Protein AF-A0A7X4J8G8-F1 (afdb_monomer_lite)

Structure (mmCIF, N/CA/C/O backbone):
data_AF-A0A7X4J8G8-F1
#
_entry.id   AF-A0A7X4J8G8-F1
#
loop_
_atom_site.group_PDB
_atom_site.id
_atom_site.type_symbol
_atom_site.label_atom_id
_atom_site.label_alt_id
_atom_site.label_comp_id
_atom_site.label_asym_id
_atom_site.label_entity_id
_atom_site.label_seq_id
_atom_site.pdbx_PDB_ins_code
_atom_site.Cartn_x
_atom_site.Cartn_y
_atom_site.Cartn_z
_atom_site.occupancy
_atom_site.B_iso_or_equiv
_atom_site.auth_seq_id
_atom_site.auth_comp_id
_atom_site.auth_asym_id
_atom_site.auth_atom_id
_atom_site.pdbx_PDB_model_num
ATOM 1 N N . MET A 1 1 ? -26.221 5.400 8.990 1.00 35.56 1 MET A N 1
ATOM 2 C CA . MET A 1 1 ? -25.720 4.345 8.088 1.00 35.56 1 MET A CA 1
ATOM 3 C C . MET A 1 1 ? -24.348 4.823 7.654 1.00 35.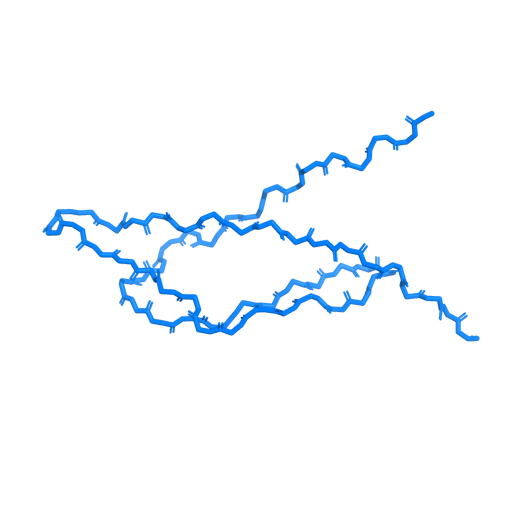56 1 MET A C 1
ATOM 5 O O . MET A 1 1 ? -24.263 5.707 6.815 1.00 35.56 1 MET A O 1
ATOM 9 N N . GLU A 1 2 ? -23.308 4.433 8.390 1.00 40.53 2 GLU A N 1
ATOM 10 C CA . GLU A 1 2 ? -21.961 4.978 8.188 1.00 40.53 2 GLU A CA 1
ATOM 11 C C . GLU A 1 2 ? -21.366 4.340 6.932 1.00 40.53 2 GLU A C 1
ATOM 13 O O . GLU A 1 2 ? -21.076 3.146 6.901 1.00 40.53 2 GLU A O 1
ATOM 18 N N . SER A 1 3 ? -21.286 5.125 5.858 1.00 41.34 3 SER A N 1
ATOM 19 C CA . SER A 1 3 ? -20.626 4.718 4.625 1.00 41.34 3 SER A CA 1
ATOM 20 C C . SER A 1 3 ? -19.125 4.795 4.866 1.00 41.34 3 SER A C 1
ATOM 22 O O . SER A 1 3 ? -18.565 5.889 4.931 1.00 41.34 3 SER A O 1
ATOM 24 N N . HIS A 1 4 ? -18.467 3.647 5.021 1.00 48.78 4 HIS A N 1
ATOM 25 C CA . HIS A 1 4 ? -17.015 3.566 4.890 1.00 48.78 4 HIS A CA 1
ATOM 26 C C . HIS A 1 4 ? -16.686 3.754 3.408 1.00 48.78 4 HIS A C 1
ATOM 28 O O . HIS A 1 4 ? -16.536 2.779 2.680 1.00 48.78 4 HIS A O 1
ATOM 34 N N . GLY A 1 5 ? -16.693 5.014 2.963 1.00 46.31 5 GLY A N 1
ATOM 35 C CA . GLY A 1 5 ? -16.332 5.383 1.602 1.00 46.31 5 GLY A CA 1
ATOM 36 C C . GLY A 1 5 ? -14.949 4.839 1.278 1.00 46.31 5 GLY A C 1
ATOM 37 O O . GLY A 1 5 ? -14.019 4.981 2.075 1.00 46.31 5 GLY A O 1
ATOM 38 N N . ASP A 1 6 ? -14.857 4.181 0.133 1.00 49.81 6 ASP A N 1
ATOM 39 C CA . ASP A 1 6 ? -13.627 3.910 -0.595 1.00 49.81 6 ASP A CA 1
ATOM 40 C C . ASP A 1 6 ? -12.701 5.138 -0.533 1.00 49.81 6 ASP A C 1
ATOM 42 O O . ASP A 1 6 ? -12.941 6.175 -1.145 1.00 49.81 6 ASP A O 1
ATOM 46 N N . GLN A 1 7 ? -11.659 5.057 0.298 1.00 51.72 7 GLN A N 1
ATOM 47 C CA . GLN A 1 7 ? -10.619 6.079 0.352 1.00 51.72 7 GLN A CA 1
ATOM 48 C C . GLN A 1 7 ? -9.514 5.687 -0.621 1.00 51.72 7 GLN A C 1
ATOM 50 O O . GLN A 1 7 ? -8.805 4.706 -0.396 1.00 51.72 7 GLN A O 1
ATOM 55 N N . PHE A 1 8 ? -9.363 6.474 -1.683 1.00 53.94 8 PHE A N 1
ATOM 56 C CA . PHE A 1 8 ? -8.252 6.370 -2.621 1.00 53.94 8 PHE A CA 1
ATOM 57 C C . PHE A 1 8 ? -7.084 7.220 -2.110 1.00 53.94 8 PHE A C 1
ATOM 59 O O . PHE A 1 8 ? -7.217 8.432 -1.933 1.00 53.94 8 PHE A O 1
ATOM 66 N N . LEU A 1 9 ? -5.941 6.585 -1.849 1.00 57.22 9 LEU A N 1
ATOM 67 C CA . LEU A 1 9 ? -4.686 7.264 -1.524 1.00 57.22 9 LEU A CA 1
ATOM 68 C C . LEU A 1 9 ? -3.764 7.209 -2.745 1.00 57.22 9 LEU A C 1
ATOM 70 O O . LEU A 1 9 ? -3.605 6.150 -3.345 1.00 57.22 9 LEU A O 1
ATOM 74 N N . TYR A 1 10 ? -3.152 8.341 -3.099 1.00 58.91 10 TYR A N 1
ATOM 75 C CA . TYR A 1 10 ? -2.306 8.471 -4.288 1.00 58.91 10 TYR A CA 1
ATOM 76 C C . TYR A 1 10 ? -0.827 8.628 -3.901 1.00 58.91 10 TYR A C 1
ATOM 78 O O . TYR A 1 10 ? -0.457 9.605 -3.248 1.00 58.91 10 TYR A O 1
ATOM 86 N N . GLY A 1 11 ? 0.019 7.694 -4.344 1.00 60.34 11 GLY A N 1
ATOM 87 C CA . GLY A 1 11 ? 1.486 7.758 -4.284 1.00 60.34 11 GLY A CA 1
ATOM 88 C C . GLY A 1 11 ? 2.075 8.327 -5.579 1.00 60.34 11 GLY A C 1
ATOM 89 O O . GLY A 1 11 ? 2.710 7.624 -6.353 1.00 60.34 11 GLY A O 1
ATOM 90 N N . GLY A 1 12 ? 1.798 9.594 -5.892 1.00 57.16 12 GLY A N 1
ATOM 91 C CA . GLY A 1 12 ? 2.225 10.187 -7.165 1.00 57.16 12 GLY A CA 1
ATOM 92 C C . GLY A 1 12 ? 3.749 10.333 -7.284 1.00 57.16 12 GLY A C 1
ATOM 93 O O . GLY A 1 12 ? 4.371 10.991 -6.451 1.00 57.16 12 GLY A O 1
ATOM 94 N N . GLY A 1 13 ? 4.337 9.793 -8.359 1.00 57.38 13 GLY A N 1
ATOM 95 C CA . GLY A 1 13 ? 5.748 9.997 -8.729 1.00 57.38 13 GLY A CA 1
ATOM 96 C C . GLY A 1 13 ? 6.644 8.759 -8.632 1.00 57.38 13 GLY A C 1
ATOM 97 O O . GLY A 1 13 ? 7.855 8.871 -8.840 1.00 57.38 13 GLY A O 1
ATOM 98 N N . GLU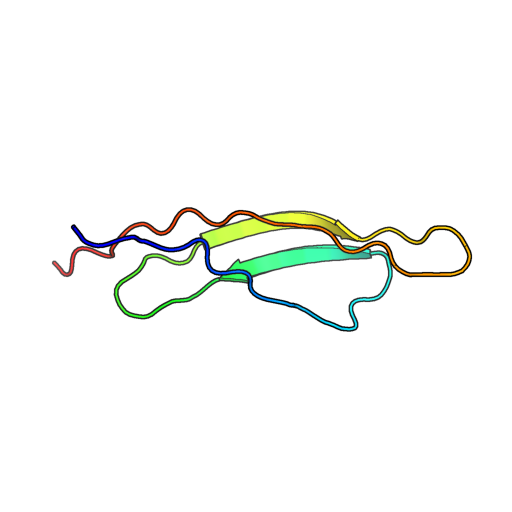 A 1 14 ? 6.075 7.596 -8.327 1.00 61.00 14 GLU A N 1
ATOM 99 C CA .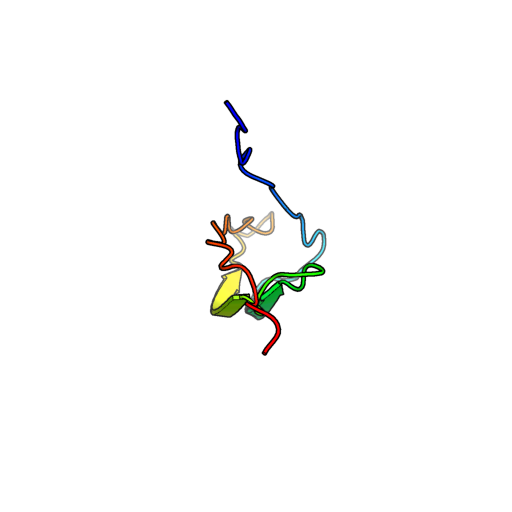 GLU A 1 14 ? 6.810 6.335 -8.295 1.00 61.00 14 GLU A CA 1
ATOM 100 C C . GLU A 1 14 ? 7.277 5.967 -9.712 1.00 61.00 14 GLU A C 1
ATOM 102 O O . GLU A 1 14 ? 6.543 6.070 -10.695 1.00 61.00 14 GLU A O 1
ATOM 107 N N . ARG A 1 15 ? 8.567 5.646 -9.836 1.00 70.75 15 ARG A N 1
ATOM 108 C CA . ARG A 1 15 ? 9.165 5.179 -11.093 1.00 70.75 15 ARG A CA 1
ATOM 109 C C . ARG A 1 15 ? 8.659 3.760 -11.369 1.00 70.75 15 ARG A C 1
ATOM 111 O O . ARG A 1 15 ? 8.171 3.112 -10.452 1.00 70.75 15 ARG A O 1
ATOM 118 N N . PRO A 1 16 ? 8.795 3.232 -12.592 1.00 78.50 16 PRO A N 1
ATOM 119 C CA . PRO A 1 16 ? 8.559 1.812 -12.780 1.00 78.50 16 PRO A CA 1
ATOM 120 C C . PRO A 1 16 ? 9.476 1.003 -11.854 1.00 78.50 16 PRO A C 1
ATOM 122 O O . PRO A 1 16 ? 10.664 1.318 -11.712 1.00 78.50 16 PRO A O 1
ATOM 125 N N . GLY A 1 17 ? 8.915 -0.008 -11.202 1.00 82.75 17 GLY A N 1
ATOM 126 C CA . GLY A 1 17 ? 9.594 -0.766 -10.161 1.00 82.75 17 GLY A CA 1
ATOM 127 C C . GLY A 1 17 ? 8.635 -1.583 -9.304 1.00 82.75 17 GLY A C 1
ATOM 128 O O . GLY A 1 17 ? 7.422 -1.556 -9.495 1.00 82.75 17 GLY A O 1
ATOM 129 N N . THR A 1 18 ? 9.205 -2.314 -8.354 1.00 86.50 18 THR A N 1
ATOM 130 C CA . THR A 1 18 ? 8.457 -3.118 -7.387 1.00 86.50 18 THR A CA 1
ATOM 131 C C . THR A 1 18 ? 8.488 -2.432 -6.026 1.00 86.50 18 THR A C 1
ATOM 133 O O . THR A 1 18 ? 9.560 -2.049 -5.554 1.00 86.50 18 THR A O 1
ATOM 136 N N . TYR A 1 19 ? 7.319 -2.293 -5.407 1.00 85.38 19 TYR A N 1
ATOM 137 C CA . TYR A 1 19 ? 7.107 -1.510 -4.196 1.00 85.38 19 TYR A CA 1
ATOM 138 C C . TYR A 1 19 ? 6.385 -2.311 -3.115 1.00 8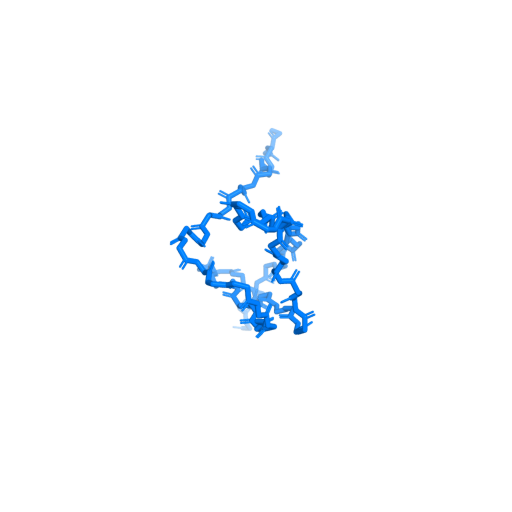5.38 19 TYR A C 1
ATOM 140 O O . TYR A 1 19 ? 5.465 -3.079 -3.396 1.00 85.38 19 TYR A O 1
ATOM 148 N N . ASP A 1 20 ? 6.762 -2.061 -1.865 1.00 90.75 20 ASP A N 1
ATOM 149 C CA . ASP A 1 20 ? 6.005 -2.503 -0.698 1.00 90.75 20 ASP A CA 1
ATOM 150 C C . ASP A 1 20 ? 5.208 -1.312 -0.161 1.00 90.75 20 ASP A C 1
ATOM 152 O O . ASP A 1 20 ? 5.769 -0.258 0.148 1.00 90.75 20 ASP A O 1
ATOM 156 N N . VAL A 1 21 ? 3.890 -1.471 -0.053 1.00 89.50 21 VAL A N 1
ATOM 157 C CA . VAL A 1 21 ? 2.969 -0.401 0.341 1.00 89.50 21 VAL A CA 1
ATOM 158 C C . VAL A 1 21 ? 2.431 -0.677 1.738 1.00 89.50 21 VAL A C 1
ATOM 160 O O . VAL A 1 21 ? 1.876 -1.742 2.017 1.00 89.50 21 VAL A O 1
ATOM 163 N N . GLU A 1 22 ? 2.550 0.314 2.622 1.00 91.69 22 GLU A N 1
ATOM 164 C CA . GLU A 1 22 ? 1.975 0.286 3.964 1.00 91.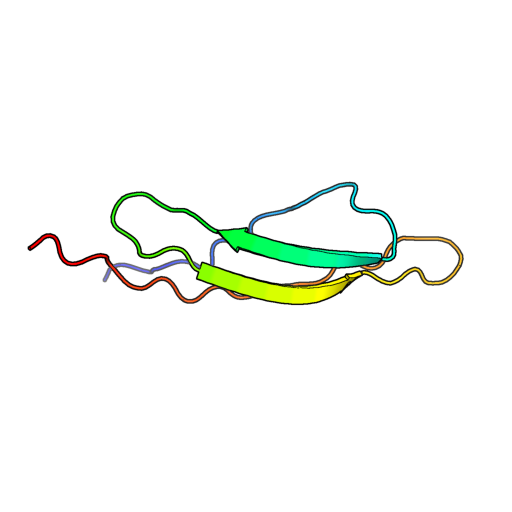69 22 GLU A CA 1
ATOM 165 C C . GLU A 1 22 ? 1.026 1.468 4.173 1.00 91.69 22 GLU A C 1
ATOM 167 O O . GLU A 1 22 ? 1.400 2.629 4.015 1.00 91.69 22 GLU A O 1
ATOM 172 N N . LEU A 1 23 ? -0.197 1.168 4.609 1.00 90.12 23 LEU A N 1
ATOM 173 C CA . LEU A 1 23 ? -1.205 2.154 4.969 1.00 90.12 23 LEU A CA 1
ATOM 174 C C . LEU A 1 23 ? -1.435 2.126 6.481 1.00 90.12 23 LEU A C 1
ATOM 176 O O . LEU A 1 23 ? -1.772 1.091 7.066 1.00 90.12 23 LEU A O 1
ATOM 180 N N . ARG A 1 24 ? -1.260 3.290 7.115 1.00 90.44 24 ARG A N 1
ATOM 181 C CA . ARG A 1 24 ? -1.500 3.510 8.546 1.00 90.44 24 ARG A CA 1
ATOM 182 C C . ARG A 1 24 ? -2.630 4.511 8.733 1.00 90.44 24 ARG A C 1
ATOM 184 O O . ARG A 1 24 ? -2.602 5.591 8.154 1.00 90.44 24 ARG A O 1
ATOM 191 N N . ALA A 1 25 ? -3.584 4.161 9.585 1.00 88.81 25 ALA A N 1
ATOM 192 C CA . ALA A 1 25 ? -4.658 5.046 10.008 1.00 88.81 25 ALA A CA 1
ATOM 193 C C . ALA A 1 25 ? -4.879 4.885 11.515 1.00 88.81 25 ALA A C 1
ATOM 195 O O . ALA A 1 25 ? -4.806 3.770 12.038 1.00 88.81 25 ALA A O 1
ATOM 196 N N . ASP A 1 26 ? -5.138 5.992 12.210 1.00 90.56 26 ASP A N 1
ATOM 197 C CA . ASP A 1 26 ? -5.374 5.978 13.654 1.00 90.56 26 ASP A CA 1
ATOM 198 C C . ASP A 1 26 ? -6.593 5.114 14.012 1.00 90.56 26 ASP A C 1
ATOM 200 O O . ASP A 1 26 ? -7.624 5.154 13.339 1.00 90.56 26 ASP A O 1
ATOM 204 N N . GLY A 1 27 ? -6.460 4.280 15.045 1.00 90.75 27 GLY A N 1
ATOM 205 C CA . GLY A 1 27 ? -7.502 3.329 15.440 1.00 90.75 27 GLY A CA 1
ATOM 206 C C . GLY A 1 27 ? -7.674 2.120 14.506 1.00 90.75 27 GLY A C 1
ATOM 207 O O . GLY A 1 27 ? -8.562 1.297 14.745 1.00 90.75 27 GLY A O 1
ATOM 208 N N . TYR A 1 28 ? -6.827 1.952 13.485 1.00 92.62 28 TYR A N 1
ATOM 209 C CA . TYR A 1 28 ? -6.821 0.792 12.587 1.00 92.62 28 TYR A CA 1
ATOM 210 C C . TYR A 1 28 ? -5.483 0.053 12.631 1.00 92.62 28 TYR A C 1
ATOM 212 O O . TYR A 1 28 ? -4.429 0.625 12.903 1.00 92.62 28 TYR A O 1
ATOM 220 N N . ARG A 1 29 ? -5.521 -1.254 12.359 1.00 91.88 29 ARG A N 1
ATOM 221 C CA . ARG A 1 29 ? -4.301 -2.040 12.159 1.00 91.88 29 ARG A CA 1
ATOM 222 C C . ARG A 1 29 ? -3.635 -1.623 10.841 1.00 91.88 29 ARG A C 1
ATOM 224 O O . ARG A 1 29 ? -4.366 -1.396 9.874 1.00 91.88 29 ARG A O 1
ATOM 231 N N . PRO A 1 30 ? -2.290 -1.565 10.781 1.00 92.06 30 PRO A N 1
ATOM 232 C CA . PRO A 1 30 ? -1.582 -1.323 9.531 1.00 92.06 30 PRO A CA 1
ATOM 233 C C . PRO A 1 30 ? -2.007 -2.333 8.466 1.00 92.06 30 PRO A C 1
ATOM 235 O O . PRO A 1 30 ? -2.076 -3.535 8.736 1.00 92.06 30 PRO A O 1
ATOM 238 N N . TRP A 1 31 ? -2.286 -1.837 7.267 1.00 93.25 31 TRP A N 1
ATOM 239 C CA . TRP A 1 31 ? -2.509 -2.662 6.088 1.00 93.25 31 TRP A CA 1
ATOM 240 C C . TRP A 1 31 ? -1.233 -2.662 5.248 1.00 93.25 31 TRP A C 1
ATOM 242 O O . TRP A 1 31 ? -0.623 -1.609 5.066 1.00 93.25 31 TRP A O 1
ATOM 252 N N . ARG A 1 32 ? -0.807 -3.838 4.782 1.00 93.19 32 ARG A N 1
ATOM 253 C CA . ARG A 1 32 ? 0.419 -4.017 4.000 1.00 93.19 32 ARG A CA 1
ATOM 254 C C . ARG A 1 32 ? 0.151 -4.886 2.785 1.00 93.19 32 ARG A C 1
ATOM 256 O O . ARG A 1 32 ? -0.555 -5.889 2.896 1.00 93.19 32 ARG A O 1
ATOM 263 N N . VAL A 1 33 ? 0.762 -4.513 1.671 1.00 92.19 33 VAL A N 1
ATOM 264 C CA . VAL A 1 33 ? 0.903 -5.342 0.476 1.00 92.19 33 VAL A CA 1
ATOM 265 C C . VAL A 1 33 ? 2.345 -5.231 -0.005 1.00 92.19 33 VAL A C 1
ATOM 267 O O . VAL A 1 33 ? 2.926 -4.149 0.011 1.00 92.19 33 VAL A O 1
ATOM 270 N N . GLU A 1 34 ? 2.924 -6.361 -0.379 1.00 92.69 34 GLU A N 1
ATOM 271 C CA . GLU A 1 34 ? 4.303 -6.458 -0.854 1.00 92.69 34 GLU A CA 1
ATOM 272 C C . GLU A 1 34 ? 4.297 -6.785 -2.344 1.00 92.69 34 GLU A C 1
ATOM 274 O O . GLU A 1 34 ? 3.351 -7.405 -2.843 1.00 92.69 34 GLU A O 1
ATOM 279 N N . GLY A 1 35 ? 5.354 -6.392 -3.049 1.00 89.31 35 GLY A N 1
ATOM 280 C CA . GLY A 1 35 ? 5.531 -6.781 -4.448 1.00 89.31 35 GLY A CA 1
ATOM 281 C C . GLY A 1 35 ? 4.581 -6.092 -5.434 1.00 89.31 35 GLY A C 1
ATOM 282 O O . GLY A 1 35 ? 4.215 -6.687 -6.443 1.00 89.31 35 GLY A O 1
ATOM 283 N N . VAL A 1 36 ? 4.161 -4.857 -5.158 1.00 88.25 36 VAL A N 1
ATOM 284 C CA . VAL A 1 36 ? 3.336 -4.063 -6.077 1.00 88.25 36 VAL A CA 1
ATOM 285 C C . VAL A 1 36 ? 4.191 -3.613 -7.258 1.00 88.25 36 VAL A C 1
ATOM 287 O O . VAL A 1 36 ? 5.128 -2.837 -7.092 1.00 88.25 36 VAL A O 1
ATOM 290 N N . GLU A 1 37 ? 3.879 -4.101 -8.455 1.00 85.62 37 GLU A N 1
ATOM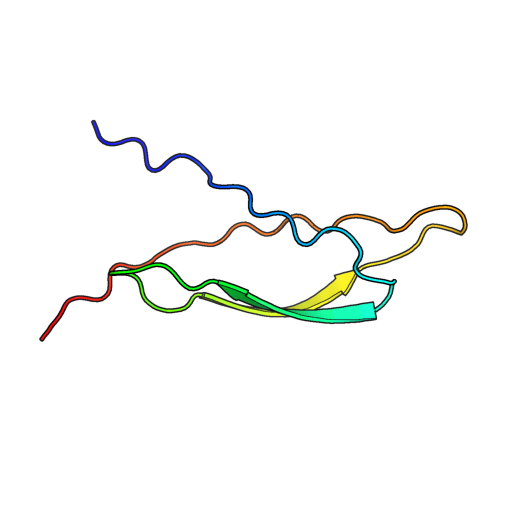 291 C CA . GLU A 1 37 ? 4.616 -3.775 -9.677 1.00 85.62 37 GLU A CA 1
ATOM 292 C C . GLU A 1 37 ? 4.004 -2.556 -10.373 1.00 85.62 37 GLU A C 1
ATOM 294 O O . GLU A 1 37 ? 2.924 -2.640 -10.953 1.00 85.62 37 GLU A O 1
ATOM 299 N N . ALA A 1 38 ? 4.708 -1.424 -10.343 1.00 83.06 38 ALA A N 1
ATOM 300 C CA . ALA A 1 38 ? 4.391 -0.263 -11.164 1.00 83.06 38 ALA A CA 1
ATOM 301 C C . ALA A 1 38 ? 5.124 -0.380 -12.509 1.00 83.06 38 ALA A C 1
ATOM 303 O O . ALA A 1 38 ? 6.357 -0.412 -12.560 1.00 83.06 38 ALA A O 1
ATOM 304 N N . GLY A 1 39 ? 4.363 -0.473 -13.600 1.00 76.75 39 GLY A N 1
ATOM 305 C CA . GLY A 1 39 ? 4.878 -0.603 -14.964 1.00 76.75 39 GLY A CA 1
ATOM 306 C C . GLY A 1 39 ? 5.156 0.738 -15.651 1.00 76.75 39 GLY A C 1
ATOM 307 O O . GLY A 1 39 ? 4.842 1.814 -15.136 1.00 76.75 39 GLY A O 1
ATOM 308 N N . HIS A 1 40 ? 5.743 0.678 -16.849 1.00 74.12 40 HIS A N 1
ATOM 309 C CA . HIS A 1 40 ? 5.720 1.798 -17.788 1.00 74.12 40 HIS A CA 1
ATOM 310 C C . HIS A 1 40 ? 5.491 1.292 -19.218 1.00 74.12 40 HIS A C 1
ATOM 312 O O . HIS A 1 40 ? 6.189 0.389 -19.677 1.00 74.12 40 HIS A O 1
ATOM 318 N N . ASP A 1 41 ? 4.583 1.930 -19.956 1.00 67.69 41 ASP A N 1
ATOM 319 C CA . ASP A 1 41 ? 4.284 1.586 -21.357 1.00 67.69 41 ASP A CA 1
ATOM 320 C C . ASP A 1 41 ? 5.099 2.459 -22.329 1.00 67.69 41 ASP A C 1
ATOM 322 O O . ASP A 1 41 ? 4.579 3.173 -23.181 1.00 67.69 41 ASP A O 1
ATOM 326 N N . GLY A 1 42 ? 6.419 2.528 -22.132 1.00 59.59 42 GLY A N 1
ATOM 327 C CA . GLY A 1 42 ? 7.342 3.260 -23.019 1.00 59.59 42 GLY A CA 1
ATOM 328 C C . GLY A 1 42 ? 7.260 4.803 -23.011 1.00 59.59 42 GLY A C 1
ATOM 329 O O . GLY A 1 42 ? 8.282 5.448 -23.230 1.00 59.59 42 GLY A O 1
ATOM 330 N N . CYS A 1 43 ? 6.109 5.410 -22.701 1.00 67.81 43 CYS A N 1
ATOM 331 C CA . CYS A 1 43 ? 5.921 6.867 -22.618 1.00 67.81 43 CYS A CA 1
ATOM 332 C C . CYS A 1 43 ? 5.425 7.363 -21.250 1.00 67.81 43 CYS A C 1
ATOM 334 O O . CYS A 1 43 ? 5.676 8.517 -20.908 1.00 67.81 43 CYS A O 1
ATOM 336 N N . HIS A 1 44 ? 4.754 6.522 -20.460 1.00 72.31 44 HIS A N 1
ATOM 337 C CA . HIS A 1 44 ? 4.156 6.917 -19.182 1.00 72.31 44 HIS A CA 1
ATOM 338 C C . HIS A 1 44 ? 4.289 5.800 -18.147 1.00 72.31 44 HIS A C 1
ATOM 340 O O . HIS A 1 44 ? 4.334 4.626 -18.510 1.00 72.31 44 HIS A O 1
ATOM 346 N N . VAL A 1 45 ? 4.349 6.178 -16.868 1.00 69.75 45 VAL A N 1
ATOM 347 C CA . VAL A 1 45 ? 4.176 5.235 -15.757 1.00 69.75 45 VAL A CA 1
ATOM 348 C C . VAL A 1 45 ? 2.710 4.827 -15.692 1.00 69.75 45 VAL A C 1
ATOM 350 O O . VAL A 1 45 ? 1.824 5.680 -15.781 1.00 69.75 45 VAL A O 1
ATOM 353 N N . GLU A 1 46 ? 2.469 3.533 -15.531 1.00 76.75 46 GLU A N 1
ATOM 354 C CA . GLU A 1 46 ? 1.137 2.985 -15.313 1.00 76.75 46 GLU A CA 1
ATOM 355 C C . GLU A 1 46 ? 0.824 3.014 -13.817 1.00 76.75 46 GLU A C 1
ATOM 357 O O . GLU A 1 46 ? 1.573 2.481 -12.998 1.00 76.75 46 GLU A O 1
ATOM 362 N N . ASN A 1 47 ? -0.275 3.674 -13.448 1.00 75.06 47 ASN A N 1
ATOM 363 C CA . ASN A 1 47 ? -0.709 3.704 -12.057 1.00 75.06 47 ASN A CA 1
ATOM 364 C C . ASN A 1 47 ? -1.268 2.335 -11.662 1.00 75.06 47 ASN A C 1
ATOM 366 O O . ASN A 1 47 ? -2.017 1.725 -12.426 1.00 75.06 47 ASN A O 1
ATOM 370 N N . VAL A 1 48 ? -0.959 1.900 -10.443 1.00 82.81 48 VAL A N 1
ATOM 371 C CA . VAL A 1 48 ? -1.548 0.703 -9.838 1.00 82.81 48 VAL A CA 1
ATOM 372 C C . VAL A 1 48 ? -2.603 1.129 -8.828 1.00 82.81 48 VAL A C 1
ATOM 374 O O . VAL A 1 48 ? -2.341 1.946 -7.946 1.00 82.81 48 VAL A O 1
ATOM 377 N N . GLU A 1 49 ? -3.800 0.562 -8.940 1.00 83.00 49 GLU A N 1
ATOM 378 C CA . GLU A 1 49 ? -4.887 0.802 -7.994 1.00 83.00 49 GLU A CA 1
ATOM 379 C C . GLU A 1 49 ? -4.906 -0.289 -6.916 1.00 83.00 49 GLU A C 1
ATOM 381 O O . GLU A 1 49 ? -4.946 -1.483 -7.215 1.00 83.00 49 GLU A O 1
ATOM 386 N N . LEU A 1 50 ? -4.897 0.122 -5.645 1.00 85.38 50 LEU A N 1
ATOM 387 C CA . LEU A 1 50 ? -4.903 -0.778 -4.492 1.00 85.38 50 LEU A CA 1
ATOM 388 C C . LEU A 1 50 ? -6.126 -0.514 -3.613 1.00 85.38 50 LEU A C 1
ATOM 390 O O . LEU A 1 50 ? -6.362 0.614 -3.182 1.00 85.38 50 LEU A O 1
ATOM 394 N N . LEU A 1 51 ? -6.875 -1.572 -3.288 1.00 86.38 51 LEU A N 1
ATOM 395 C CA . LEU A 1 51 ? -8.003 -1.500 -2.359 1.00 86.38 51 LEU A CA 1
ATOM 396 C C . LEU A 1 51 ? -7.600 -2.031 -0.978 1.00 86.38 51 LEU A C 1
ATOM 398 O O . LEU A 1 51 ? -7.450 -3.238 -0.773 1.00 86.38 51 LEU A O 1
ATOM 402 N N . ALA A 1 52 ? -7.468 -1.128 -0.007 1.00 87.50 52 ALA A N 1
ATOM 403 C CA . ALA A 1 52 ? -7.137 -1.487 1.367 1.00 87.50 52 ALA A CA 1
ATOM 404 C C . ALA A 1 52 ? -8.395 -1.798 2.193 1.00 87.50 52 ALA A C 1
ATOM 406 O O . ALA A 1 52 ? -9.305 -0.977 2.314 1.00 87.50 52 ALA A O 1
ATOM 407 N N . ARG A 1 53 ? -8.424 -2.969 2.846 1.00 88.31 53 ARG A N 1
ATOM 408 C CA . ARG A 1 53 ? -9.460 -3.303 3.836 1.00 88.31 53 ARG A CA 1
ATOM 409 C C . ARG A 1 53 ? -8.964 -2.999 5.244 1.00 88.31 53 ARG A C 1
ATOM 411 O O . ARG A 1 53 ? -8.151 -3.741 5.795 1.00 88.31 53 ARG A O 1
ATOM 418 N N . LEU A 1 54 ? -9.502 -1.939 5.840 1.00 89.75 54 LEU A N 1
ATOM 419 C CA . LEU A 1 54 ? -9.140 -1.513 7.188 1.00 89.75 54 LEU A CA 1
ATOM 420 C C . LEU A 1 54 ? -9.830 -2.365 8.255 1.00 89.75 54 LEU A C 1
ATOM 422 O O . LEU A 1 54 ? -11.040 -2.584 8.215 1.00 89.75 54 LEU A O 1
ATOM 426 N N . VAL A 1 55 ? -9.057 -2.814 9.247 1.00 91.12 55 VAL A N 1
ATOM 427 C CA . VAL A 1 55 ? -9.586 -3.504 10.430 1.00 91.12 55 VAL A CA 1
ATOM 428 C C . VAL A 1 55 ? -9.271 -2.681 11.666 1.00 91.12 55 VAL A C 1
ATOM 430 O O . VAL A 1 55 ? -8.106 -2.374 11.917 1.00 91.12 55 VAL A O 1
ATOM 433 N N . ARG A 1 56 ? -10.305 -2.332 12.437 1.00 90.56 56 ARG A N 1
ATOM 434 C CA . ARG A 1 56 ? -10.168 -1.541 13.664 1.00 90.56 56 ARG A CA 1
ATOM 435 C C . ARG A 1 56 ? -9.227 -2.248 14.639 1.00 90.56 56 ARG A C 1
ATOM 437 O O . ARG A 1 56 ? -9.347 -3.454 14.859 1.00 90.56 56 ARG A O 1
ATOM 444 N N . SER A 1 57 ? -8.286 -1.501 15.202 1.00 86.44 57 SER A N 1
ATOM 445 C CA . SER A 1 57 ? -7.457 -1.986 16.296 1.00 86.44 57 SER A CA 1
ATOM 446 C C . SER A 1 57 ? -8.312 -1.923 17.555 1.00 86.44 57 SER A C 1
ATOM 448 O O . SER A 1 57 ? -8.603 -0.840 18.058 1.00 86.44 57 SER A O 1
ATOM 450 N N . THR A 1 58 ? -8.812 -3.065 18.024 1.00 79.88 58 THR A N 1
ATOM 451 C CA . THR A 1 58 ? -9.461 -3.122 19.334 1.00 79.88 58 THR A CA 1
ATOM 452 C C . THR A 1 58 ? -8.372 -2.901 20.372 1.00 79.88 58 THR A C 1
ATOM 454 O O . THR A 1 58 ? -7.539 -3.784 20.580 1.00 79.88 58 THR A O 1
ATOM 457 N N . GLY A 1 59 ? -8.338 -1.705 20.963 1.00 65.12 59 GLY A N 1
ATOM 458 C CA . GLY A 1 59 ? -7.539 -1.455 22.157 1.00 65.12 59 GLY A CA 1
ATOM 459 C C . GLY A 1 59 ? -7.884 -2.509 23.206 1.00 65.12 59 GLY A C 1
ATOM 460 O O . GLY A 1 59 ? -9.066 -2.778 23.433 1.00 65.12 59 GLY A O 1
ATOM 461 N N . SER A 1 60 ? -6.851 -3.158 23.741 1.00 53.69 60 SER A N 1
ATOM 462 C CA . SER A 1 60 ? -6.978 -4.055 24.888 1.00 53.69 60 SER A CA 1
ATOM 463 C C . SER A 1 60 ? -7.221 -3.273 26.169 1.00 53.69 60 SER A C 1
ATOM 465 O O . SER A 1 60 ? -6.791 -2.100 26.239 1.00 53.69 60 SER A O 1
#

Radius of gyration: 14.47 Å; chains: 1; bounding box: 35×17×48 Å

Secondary structure (DSSP, 8-state):
-----------TTPPSEEEEEEE--TTBPPEEEEEEEE-B-SSSBPPPP------B----

Foldseek 3Di:
DDPPDQDWDDPPDDDFDFDKDWDDDPQWDIDIDGGDGFDDPVPDIDDDGDGDDTDGDPDD

pLDDT: mean 75.84, std 16.34, range [35.56, 93.25]

Sequence (60 aa):
MESHGDQFLYGGGERPGTYDVELRADGYRPWRVEGVEAGHDGCHVENVELLARLVRSTGS